Protein AF-A0A2V5N2C4-F1 (afdb_monomer)

Sequence (132 aa):
FPANTHFRVDYWERLLDEPMPTQPAFGLIVTRGHQHDTLVLANWVHRPFVFLGLIGSRRKKRVIFSQFVEDKIATEEQLDKVVCPVGIDIQAVSVPEIAVSIMAQYVQKRAEVVNRSLQKQKLPAQAAVAGR

Solvent-accessible surface area (backbone atoms only — not comparable to full-atom values): 8122 Å² total; per-residue (Å²): 128,64,92,91,64,84,88,86,89,78,56,65,77,60,62,73,63,56,81,77,74,72,81,89,30,75,45,75,48,80,65,100,48,73,69,59,45,53,58,51,44,67,61,52,52,78,50,86,51,78,35,37,31,28,67,61,46,62,69,54,41,52,56,56,51,52,50,29,46,74,70,65,69,44,53,70,76,44,51,69,54,47,37,53,42,46,43,49,95,72,82,58,81,49,72,70,45,43,50,51,22,33,50,54,40,51,52,53,56,53,49,51,52,53,52,51,54,56,50,57,75,67,62,66,92,71,73,77,73,82,77,128

Mean predicted aligned error: 6.51 Å

Secondary structure (DSSP, 8-state):
--TT-----S-HHHHTTSPPPSSS-EEEE--SSHHHHHHHHHHHTTS--SEEEE-S-HHHHHHHHHHHHHTTSS-HHHHTTEESS-S--S---SHHHHHHHHHHHHHHHHHHHHHHHHHHHHS-SSTTSS--

Structure (mmCIF, N/CA/C/O backbone):
data_AF-A0A2V5N2C4-F1
#
_entry.id   AF-A0A2V5N2C4-F1
#
loop_
_atom_site.group_PDB
_atom_site.id
_atom_site.type_symbol
_atom_site.label_atom_id
_atom_site.label_alt_id
_atom_site.label_comp_id
_atom_site.label_asym_id
_atom_site.label_entity_id
_atom_site.label_seq_id
_atom_site.pdbx_PDB_ins_code
_atom_site.Cartn_x
_atom_site.Cartn_y
_atom_site.Cartn_z
_atom_site.occupancy
_atom_site.B_iso_or_equiv
_atom_site.auth_seq_id
_atom_site.auth_comp_id
_atom_site.auth_asym_id
_atom_site.auth_atom_id
_atom_site.pdbx_PDB_model_num
ATOM 1 N N . PHE A 1 1 ? -5.418 -16.788 -10.054 1.00 86.00 1 PHE A N 1
ATOM 2 C CA . PHE A 1 1 ? -5.798 -15.858 -8.971 1.00 86.00 1 PHE A CA 1
ATOM 3 C C . PHE A 1 1 ? -7.051 -16.374 -8.277 1.00 86.00 1 PHE A C 1
ATOM 5 O O . PHE A 1 1 ? -7.822 -17.051 -8.949 1.00 86.00 1 PHE A O 1
ATOM 12 N N . PRO A 1 2 ? -7.242 -16.127 -6.968 1.00 92.25 2 PRO A N 1
ATOM 13 C CA . PRO A 1 2 ? -8.454 -16.527 -6.243 1.00 92.25 2 PRO A CA 1
ATOM 14 C C . PRO A 1 2 ? -9.738 -15.991 -6.895 1.00 92.25 2 PRO A C 1
ATOM 16 O O . PRO A 1 2 ? -9.695 -14.943 -7.536 1.00 92.25 2 PRO A O 1
ATOM 19 N N . ALA A 1 3 ? -10.876 -16.659 -6.677 1.00 91.31 3 ALA A N 1
ATOM 20 C CA . ALA A 1 3 ? -12.154 -16.347 -7.333 1.00 91.31 3 ALA A CA 1
ATOM 21 C C . ALA A 1 3 ? -12.628 -14.886 -7.165 1.00 91.31 3 ALA A C 1
ATOM 23 O O . ALA A 1 3 ? -13.196 -14.322 -8.092 1.00 91.31 3 ALA A O 1
ATOM 24 N N . ASN A 1 4 ? -12.327 -14.243 -6.032 1.00 91.88 4 ASN A N 1
ATOM 25 C CA . ASN A 1 4 ? -12.716 -12.853 -5.742 1.00 91.88 4 ASN A CA 1
ATOM 26 C C . ASN A 1 4 ? -11.653 -11.821 -6.168 1.00 91.88 4 ASN A C 1
ATOM 28 O O . ASN A 1 4 ? -11.554 -10.743 -5.584 1.00 91.88 4 ASN A O 1
ATOM 32 N N . THR A 1 5 ? -10.802 -12.163 -7.140 1.00 94.44 5 THR A N 1
ATOM 33 C CA . THR A 1 5 ? -9.786 -11.243 -7.667 1.00 94.44 5 THR A CA 1
ATOM 34 C C . THR A 1 5 ? -10.332 -10.512 -8.878 1.00 94.44 5 THR A C 1
ATOM 36 O O . THR A 1 5 ? -10.698 -11.135 -9.872 1.00 94.44 5 THR A O 1
ATOM 39 N N . HIS A 1 6 ? -10.317 -9.186 -8.820 1.00 92.38 6 HIS A N 1
ATOM 40 C CA . HIS A 1 6 ? -10.703 -8.339 -9.936 1.00 92.38 6 HIS A CA 1
ATOM 41 C C . HIS A 1 6 ? -9.478 -7.624 -10.498 1.00 92.38 6 HIS A C 1
ATOM 43 O O . HIS A 1 6 ? -8.724 -6.999 -9.756 1.00 92.38 6 HIS A O 1
ATOM 49 N N . PHE A 1 7 ? -9.300 -7.708 -11.814 1.00 93.88 7 PHE A N 1
ATOM 50 C CA . PHE A 1 7 ? -8.288 -6.945 -12.538 1.00 93.88 7 PHE A CA 1
ATOM 51 C C . PHE A 1 7 ? -8.912 -5.696 -13.141 1.00 93.88 7 PHE A C 1
ATOM 53 O O . PHE A 1 7 ? -10.067 -5.715 -13.577 1.00 93.88 7 PHE A O 1
ATOM 60 N N . ARG A 1 8 ? -8.128 -4.623 -13.166 1.00 92.69 8 ARG A N 1
ATOM 61 C CA . ARG A 1 8 ? -8.438 -3.367 -13.841 1.00 92.69 8 ARG A CA 1
A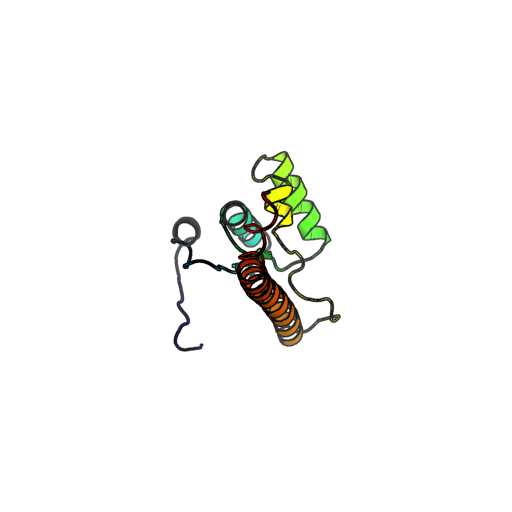TOM 62 C C . ARG A 1 8 ? -7.268 -3.022 -14.739 1.00 92.69 8 ARG A C 1
ATOM 64 O O . ARG A 1 8 ? -6.118 -3.150 -14.322 1.00 92.69 8 ARG A O 1
ATOM 71 N N . VAL A 1 9 ? -7.571 -2.653 -15.974 1.00 94.62 9 VAL A N 1
ATOM 72 C CA . VAL A 1 9 ? -6.579 -2.292 -16.985 1.00 94.62 9 VAL A CA 1
ATOM 73 C C . VAL A 1 9 ? -7.099 -1.045 -17.675 1.00 94.62 9 VAL A C 1
ATOM 75 O O . VAL A 1 9 ? -8.071 -1.119 -18.418 1.00 94.62 9 VAL A O 1
ATOM 78 N N . ASP A 1 10 ? -6.479 0.090 -17.380 1.00 94.44 10 ASP A N 1
ATOM 79 C CA . ASP A 1 10 ? -6.793 1.387 -17.977 1.00 94.44 10 ASP A CA 1
ATOM 80 C C . ASP A 1 10 ? -5.615 2.350 -17.728 1.00 94.44 10 ASP A C 1
ATOM 82 O O . ASP A 1 10 ? -4.578 1.958 -17.180 1.00 94.44 10 ASP A O 1
ATOM 86 N N . TYR A 1 11 ? -5.775 3.607 -18.124 1.00 92.06 11 TYR A N 1
ATOM 87 C CA . TYR A 1 11 ? -4.879 4.705 -17.781 1.00 92.06 11 TYR A CA 1
ATOM 88 C C . TYR A 1 11 ? -4.995 5.097 -16.303 1.00 92.06 11 TYR A C 1
ATOM 90 O O . TYR A 1 11 ? -6.054 4.953 -15.685 1.00 92.06 11 TYR A O 1
ATOM 98 N N . TRP A 1 12 ? -3.906 5.619 -15.731 1.00 89.88 12 TRP A N 1
ATOM 99 C CA . TRP A 1 12 ? -3.836 5.940 -14.305 1.00 89.88 12 TRP A CA 1
ATOM 100 C C . TRP A 1 12 ? -4.895 6.942 -13.864 1.00 89.88 12 TRP A C 1
ATOM 102 O O . TRP A 1 12 ? -5.451 6.769 -12.789 1.00 89.88 12 TRP A O 1
ATOM 112 N N . GLU A 1 13 ? -5.215 7.939 -14.686 1.00 88.81 13 GLU A N 1
ATOM 113 C CA . GLU A 1 13 ? -6.222 8.954 -14.369 1.00 88.81 13 GLU A CA 1
ATOM 114 C C . GLU A 1 13 ? -7.581 8.300 -14.093 1.00 88.81 13 GLU A C 1
ATOM 116 O O . GLU A 1 13 ? -8.248 8.643 -13.126 1.00 88.81 13 GLU A O 1
ATOM 121 N N . ARG A 1 14 ? -7.946 7.274 -14.872 1.00 93.25 14 ARG A N 1
ATOM 122 C CA . ARG A 1 14 ? -9.199 6.529 -14.686 1.00 93.25 14 ARG A CA 1
ATOM 123 C C . ARG A 1 14 ? -9.116 5.515 -13.552 1.00 93.25 14 ARG A C 1
ATOM 125 O O . ARG A 1 14 ? -10.047 5.406 -12.760 1.00 93.25 14 ARG A O 1
ATOM 132 N 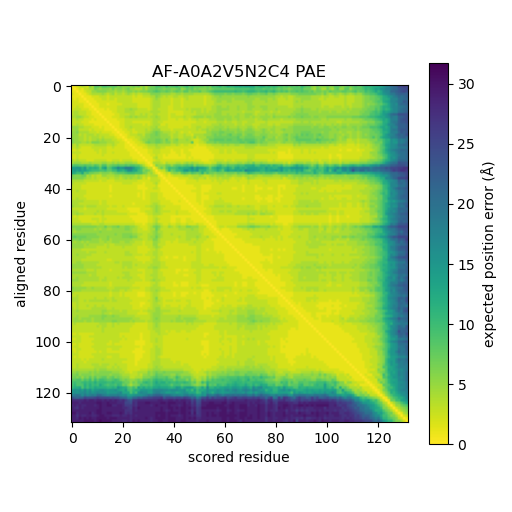N . LEU A 1 15 ? -8.001 4.789 -13.441 1.00 93.50 15 LEU A N 1
ATOM 133 C CA . LEU A 1 15 ? -7.797 3.821 -12.354 1.00 93.50 15 LEU A CA 1
ATOM 134 C C . LEU A 1 15 ? -7.800 4.503 -10.977 1.00 93.50 15 LEU A C 1
ATOM 136 O O . LEU A 1 15 ? -8.263 3.925 -9.994 1.00 93.50 15 LEU A O 1
ATOM 140 N N . LEU A 1 16 ? -7.292 5.734 -10.898 1.00 92.44 16 LEU A N 1
ATOM 141 C CA . LEU A 1 16 ? -7.272 6.549 -9.687 1.00 92.44 16 LEU A CA 1
ATOM 142 C C . LEU A 1 16 ? -8.604 7.239 -9.379 1.00 92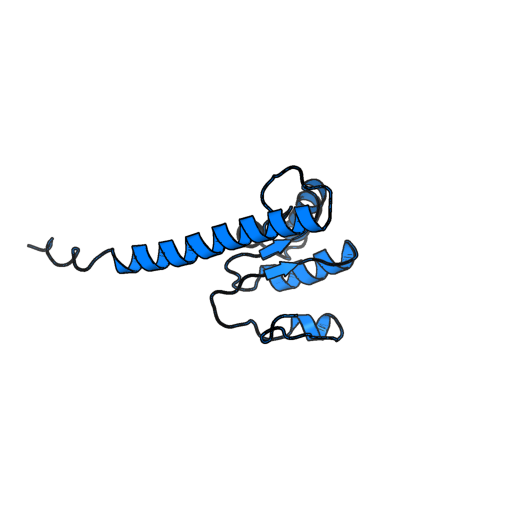.44 16 LEU A C 1
ATOM 144 O O . LEU A 1 16 ? -8.718 7.803 -8.294 1.00 92.44 16 LEU A O 1
ATOM 148 N N . ASP A 1 17 ? -9.602 7.153 -10.254 1.00 91.69 17 ASP A N 1
ATOM 149 C CA . ASP A 1 17 ? -10.972 7.609 -9.991 1.00 91.69 17 ASP A CA 1
ATOM 150 C C . ASP A 1 17 ? -11.895 6.456 -9.566 1.00 91.69 17 ASP A C 1
ATOM 152 O O . ASP A 1 17 ? -13.034 6.684 -9.152 1.00 91.69 17 ASP A O 1
ATOM 156 N N . GLU A 1 18 ? -11.412 5.206 -9.598 1.00 90.50 18 GLU A N 1
ATOM 157 C CA . GLU A 1 18 ? -12.233 4.067 -9.195 1.00 90.50 18 GLU A CA 1
ATOM 158 C C . G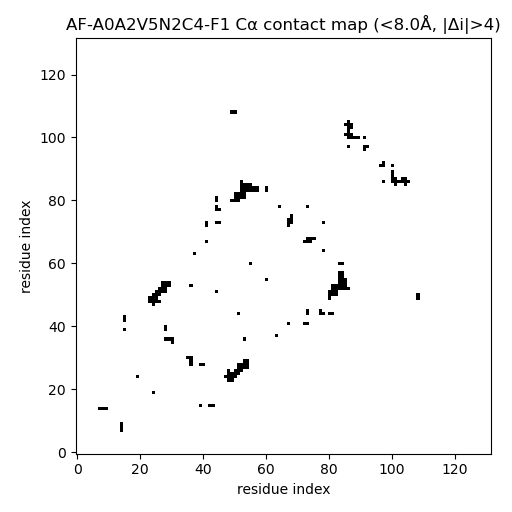LU A 1 18 ? -12.674 4.162 -7.724 1.00 90.50 18 GLU A C 1
ATOM 160 O O . GLU A 1 18 ? -11.874 4.523 -6.834 1.00 90.50 18 GLU A O 1
ATOM 165 N N . PRO A 1 19 ? -13.945 3.798 -7.449 1.00 90.50 19 PRO A N 1
ATOM 166 C CA . PRO A 1 19 ? -14.494 3.835 -6.109 1.00 90.50 19 PRO A CA 1
ATOM 167 C C . PRO A 1 19 ? -13.740 2.874 -5.193 1.00 90.50 19 PRO A C 1
ATOM 169 O O . PRO A 1 19 ? -13.367 1.760 -5.565 1.00 90.50 19 PRO A O 1
ATOM 172 N N . MET A 1 20 ? -13.535 3.312 -3.954 1.00 89.50 20 MET A N 1
ATOM 173 C CA . MET A 1 20 ? -12.908 2.487 -2.931 1.00 89.50 20 MET A CA 1
ATOM 174 C C . MET A 1 20 ? -13.772 1.263 -2.593 1.00 89.50 20 MET A C 1
ATOM 176 O O . MET A 1 20 ? -15.000 1.382 -2.536 1.00 89.50 20 MET A O 1
ATOM 180 N N . PRO A 1 21 ? -13.157 0.105 -2.287 1.00 87.69 21 PRO A N 1
ATOM 181 C CA . PRO A 1 21 ? -13.892 -1.012 -1.712 1.00 87.69 21 PRO A CA 1
ATOM 182 C C . PRO A 1 21 ? -14.495 -0.619 -0.356 1.00 87.69 21 PRO A C 1
ATOM 184 O O . PRO A 1 21 ? -14.025 0.303 0.320 1.00 87.69 21 PRO A O 1
ATOM 187 N N . THR A 1 22 ? -15.530 -1.347 0.063 1.00 91.62 22 THR A N 1
ATOM 188 C CA . THR A 1 22 ? -16.169 -1.152 1.371 1.00 91.62 22 THR A CA 1
ATOM 189 C C . THR A 1 22 ? -15.160 -1.287 2.507 1.00 91.62 22 THR A C 1
ATOM 191 O O . THR A 1 22 ? -14.292 -2.160 2.484 1.00 91.62 22 THR A O 1
ATOM 194 N N . GLN A 1 23 ? -15.301 -0.447 3.530 1.00 92.69 23 GLN A N 1
ATOM 195 C CA . GLN A 1 23 ? -14.441 -0.492 4.709 1.00 92.69 23 GLN A CA 1
ATOM 196 C C . GLN A 1 23 ? -14.648 -1.787 5.518 1.00 92.69 23 GLN A C 1
ATOM 198 O O . GLN A 1 23 ? -15.784 -2.255 5.619 1.00 92.69 23 GLN A O 1
ATOM 203 N N . PRO A 1 24 ? -13.592 -2.343 6.146 1.00 92.69 24 PRO A N 1
ATOM 204 C CA . PRO A 1 24 ? -12.214 -1.839 6.188 1.00 92.69 24 PRO A CA 1
ATOM 205 C C . PRO A 1 24 ? -11.421 -2.098 4.892 1.00 92.69 24 PRO A C 1
ATOM 207 O O . PRO A 1 24 ? -11.358 -3.230 4.418 1.00 92.69 24 PRO A O 1
ATOM 210 N N . ALA A 1 25 ? -10.749 -1.068 4.367 1.00 94.12 25 ALA A N 1
ATOM 211 C CA . ALA A 1 25 ? -9.943 -1.162 3.146 1.00 94.12 25 ALA A CA 1
ATOM 212 C C . ALA A 1 25 ? -8.431 -1.128 3.430 1.00 94.12 25 ALA A C 1
ATOM 214 O O . ALA A 1 25 ? -7.944 -0.278 4.177 1.00 94.12 25 ALA A O 1
ATOM 215 N N . PHE A 1 26 ? -7.677 -2.022 2.787 1.00 94.94 26 PHE A N 1
ATOM 216 C CA . PHE A 1 26 ? -6.214 -2.104 2.860 1.00 94.94 26 PHE A CA 1
ATOM 217 C C . PHE A 1 26 ? -5.643 -1.875 1.461 1.00 94.94 26 PHE A C 1
ATOM 219 O O . PHE A 1 26 ? -6.122 -2.473 0.500 1.00 94.94 26 PHE A O 1
ATOM 226 N N . GLY A 1 27 ? -4.637 -1.013 1.350 1.00 95.25 27 GLY A N 1
ATOM 227 C CA . GLY A 1 27 ? -3.984 -0.659 0.096 1.00 95.25 27 GLY A CA 1
ATOM 228 C C . GLY A 1 27 ? -2.522 -1.089 0.084 1.00 95.25 27 GLY A C 1
ATOM 229 O O . GLY A 1 27 ? -1.842 -1.068 1.111 1.00 95.25 27 GLY A O 1
ATOM 230 N N . LEU A 1 28 ? -2.033 -1.462 -1.094 1.00 96.38 28 LEU A N 1
ATOM 231 C CA . LEU A 1 28 ? -0.630 -1.765 -1.342 1.00 96.38 28 LEU A CA 1
ATOM 232 C C . LEU A 1 28 ? -0.239 -1.198 -2.712 1.00 96.38 28 LEU A C 1
ATOM 234 O O . LEU A 1 28 ? -0.839 -1.557 -3.721 1.00 96.38 28 LEU A O 1
ATOM 238 N N . ILE A 1 29 ? 0.778 -0.342 -2.742 1.00 95.44 29 ILE A N 1
ATOM 239 C CA . ILE A 1 29 ? 1.348 0.238 -3.958 1.00 95.44 29 ILE A CA 1
ATOM 240 C C . ILE A 1 29 ? 2.625 -0.535 -4.297 1.00 95.44 29 ILE A C 1
ATOM 242 O O . ILE A 1 29 ? 3.628 -0.455 -3.579 1.00 95.44 29 ILE A O 1
ATOM 246 N N . VAL A 1 30 ? 2.568 -1.298 -5.392 1.00 92.62 30 VAL A N 1
ATOM 247 C CA . VAL A 1 30 ? 3.712 -2.001 -5.989 1.00 92.62 30 VAL A CA 1
ATOM 248 C C . VAL A 1 30 ? 3.701 -1.757 -7.489 1.00 92.62 30 VAL A C 1
ATOM 250 O O . VAL A 1 30 ? 2.892 -2.339 -8.209 1.00 92.62 30 VAL A O 1
ATOM 253 N N . THR A 1 31 ? 4.609 -0.916 -7.977 1.00 88.50 31 THR A N 1
ATOM 254 C CA . THR A 1 31 ? 4.759 -0.661 -9.414 1.00 88.50 31 THR A CA 1
ATOM 255 C C . THR A 1 31 ? 6.176 -0.983 -9.895 1.00 88.50 31 THR A C 1
ATOM 257 O O . THR A 1 31 ? 7.117 -1.119 -9.110 1.00 88.50 31 THR A O 1
ATOM 260 N N . ARG A 1 32 ? 6.349 -1.121 -11.217 1.00 76.50 32 ARG A N 1
ATOM 261 C CA . ARG A 1 32 ? 7.673 -1.222 -11.851 1.00 76.50 32 ARG A CA 1
ATOM 262 C C . ARG A 1 32 ? 8.247 0.185 -12.079 1.00 76.50 32 ARG A C 1
ATOM 264 O O . ARG A 1 32 ? 8.322 0.632 -13.216 1.00 76.50 32 ARG A O 1
ATOM 271 N N . GLY A 1 33 ? 8.618 0.898 -11.015 1.00 67.62 33 GLY A N 1
ATOM 272 C CA . GLY A 1 33 ? 9.385 2.149 -11.121 1.00 67.62 33 GLY A CA 1
ATOM 273 C C . GLY A 1 33 ? 8.883 3.314 -10.266 1.00 67.62 33 GLY A C 1
ATOM 274 O O . GLY A 1 33 ? 7.728 3.387 -9.870 1.00 67.62 33 GLY A O 1
ATOM 275 N N . HIS A 1 34 ? 9.782 4.261 -9.992 1.00 66.75 34 HIS A N 1
ATOM 276 C CA . HIS A 1 34 ? 9.566 5.334 -9.015 1.00 66.75 34 HIS A CA 1
ATOM 277 C C . HIS A 1 34 ? 8.456 6.330 -9.371 1.00 66.75 34 HIS A C 1
ATOM 279 O O . HIS A 1 34 ? 7.803 6.838 -8.468 1.00 66.75 34 HIS A O 1
ATOM 285 N N . GLN A 1 35 ? 8.243 6.618 -10.656 1.00 76.00 35 GLN A N 1
ATOM 286 C CA . GLN A 1 35 ? 7.296 7.658 -11.073 1.00 76.00 35 GLN A CA 1
ATOM 287 C C . GLN A 1 35 ? 5.842 7.263 -10.787 1.00 76.00 35 GLN A C 1
ATOM 289 O O . GLN A 1 35 ? 5.076 8.068 -10.262 1.00 76.00 35 GLN A O 1
ATOM 294 N N . HIS A 1 36 ? 5.476 6.008 -11.061 1.00 85.00 36 HIS A N 1
ATOM 295 C CA . HIS A 1 36 ? 4.109 5.534 -10.850 1.00 85.00 36 HIS A CA 1
ATOM 296 C C . HIS A 1 36 ? 3.772 5.365 -9.364 1.00 85.00 36 HIS A C 1
ATOM 298 O O . HIS A 1 36 ? 2.661 5.690 -8.962 1.00 85.00 36 HIS A O 1
ATOM 304 N N . ASP A 1 37 ? 4.728 4.934 -8.532 1.00 87.56 37 ASP A N 1
ATOM 305 C CA . ASP A 1 37 ? 4.533 4.869 -7.077 1.00 87.56 37 ASP A CA 1
ATOM 306 C C . ASP A 1 37 ? 4.149 6.238 -6.491 1.00 87.56 37 ASP A C 1
ATOM 308 O O . ASP A 1 37 ? 3.216 6.329 -5.695 1.00 87.56 37 ASP A O 1
ATOM 312 N N . THR A 1 38 ? 4.863 7.299 -6.888 1.00 90.94 38 THR A N 1
ATOM 313 C CA . THR A 1 38 ? 4.602 8.670 -6.427 1.00 90.94 38 THR A CA 1
ATOM 314 C C . THR A 1 38 ? 3.238 9.160 -6.906 1.00 90.94 38 THR A C 1
ATOM 316 O O . THR A 1 38 ? 2.474 9.698 -6.110 1.00 90.94 38 THR A O 1
ATOM 319 N N . LEU A 1 39 ? 2.901 8.923 -8.177 1.00 93.06 39 LEU A N 1
ATOM 320 C CA . LEU A 1 39 ? 1.608 9.300 -8.750 1.00 93.06 39 LEU A CA 1
ATOM 321 C C . LEU A 1 39 ? 0.436 8.636 -8.010 1.00 93.06 39 LEU A C 1
ATOM 323 O O . LEU A 1 39 ? -0.513 9.314 -7.619 1.00 93.06 39 LEU A O 1
ATOM 327 N N . VAL A 1 40 ? 0.517 7.326 -7.758 1.00 94.19 40 VAL A N 1
ATOM 328 C CA . VAL A 1 40 ? -0.537 6.605 -7.031 1.00 94.19 40 VAL A CA 1
ATOM 329 C C . VAL A 1 40 ? -0.610 7.079 -5.584 1.00 94.19 40 VAL A C 1
ATOM 331 O O . VAL A 1 40 ? -1.705 7.306 -5.073 1.00 94.19 40 VAL A O 1
ATOM 334 N N . LEU A 1 41 ? 0.538 7.272 -4.924 1.00 95.25 41 LEU A N 1
ATOM 335 C CA . LEU A 1 41 ? 0.575 7.728 -3.537 1.00 95.25 41 LEU A CA 1
ATOM 336 C C . LEU A 1 41 ? -0.061 9.111 -3.371 1.00 95.25 41 LEU A C 1
ATOM 338 O O . LEU A 1 41 ? -0.834 9.286 -2.435 1.00 95.25 41 LEU A O 1
ATOM 342 N N . ALA A 1 42 ? 0.222 10.058 -4.271 1.00 95.19 42 ALA A N 1
ATOM 343 C CA . ALA A 1 42 ? -0.337 11.412 -4.222 1.00 95.19 42 ALA A CA 1
ATOM 344 C C . ALA A 1 42 ? -1.874 11.404 -4.211 1.00 95.19 42 ALA A C 1
ATOM 346 O O . ALA A 1 42 ? -2.490 12.207 -3.525 1.00 95.19 42 ALA A O 1
ATOM 347 N N . ASN A 1 43 ? -2.505 10.457 -4.909 1.00 94.94 43 ASN A N 1
ATOM 348 C CA . ASN A 1 43 ? -3.958 10.289 -4.869 1.00 94.94 43 ASN A CA 1
ATOM 349 C C . ASN A 1 43 ? -4.417 9.476 -3.643 1.00 94.94 43 ASN A C 1
ATOM 351 O O . ASN A 1 43 ? -5.344 9.860 -2.929 1.00 94.94 43 ASN A O 1
ATOM 355 N N . TRP A 1 44 ? -3.780 8.331 -3.385 1.00 95.75 44 TRP A N 1
ATOM 356 C CA . TRP A 1 44 ? -4.256 7.354 -2.402 1.00 95.75 44 TRP A CA 1
ATOM 357 C C . TRP A 1 44 ? -4.013 7.761 -0.948 1.00 95.75 44 TRP A C 1
ATOM 359 O O . TRP A 1 44 ? -4.722 7.271 -0.069 1.00 95.75 44 TRP A O 1
ATOM 369 N N . VAL A 1 45 ? -3.073 8.670 -0.679 1.00 96.06 45 VAL A N 1
ATOM 370 C CA . VAL A 1 45 ? -2.766 9.167 0.674 1.00 96.06 45 VAL A CA 1
ATOM 371 C C . VAL A 1 45 ? -3.961 9.872 1.339 1.00 96.06 45 VAL A C 1
ATOM 373 O O . VAL A 1 45 ? -4.076 9.888 2.564 1.00 96.0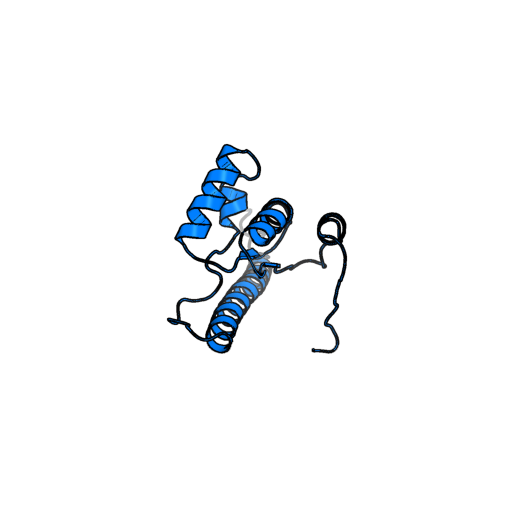6 45 VAL A O 1
ATOM 376 N N . HIS A 1 46 ? -4.901 10.389 0.544 1.00 94.50 46 HIS A N 1
ATOM 377 C CA . HIS A 1 46 ? -6.127 11.034 1.028 1.00 94.50 46 HIS A CA 1
ATOM 378 C C . HIS A 1 46 ? -7.281 10.063 1.279 1.00 94.50 46 HIS A C 1
ATOM 380 O O . HIS A 1 46 ? -8.280 10.420 1.907 1.00 94.50 46 HIS A O 1
ATOM 386 N N . ARG A 1 47 ? -7.175 8.833 0.770 1.00 94.00 47 ARG A N 1
ATOM 387 C CA . ARG A 1 47 ? -8.249 7.845 0.850 1.00 94.00 47 ARG A CA 1
ATOM 388 C C . ARG A 1 47 ? -8.273 7.200 2.242 1.00 94.00 47 ARG A C 1
ATOM 390 O O . ARG A 1 47 ? -7.229 7.048 2.878 1.00 94.00 47 ARG A O 1
ATOM 397 N N . PRO A 1 48 ? -9.447 6.763 2.729 1.00 92.94 48 PRO A N 1
ATOM 398 C CA . PRO A 1 48 ? -9.606 6.238 4.085 1.00 92.94 48 PRO A CA 1
ATOM 399 C C . PRO A 1 48 ? -9.107 4.788 4.220 1.00 92.94 48 PRO A C 1
ATOM 401 O O . PRO A 1 48 ? -9.839 3.910 4.668 1.00 92.94 48 PRO A O 1
ATOM 404 N N . PHE A 1 49 ? -7.876 4.493 3.809 1.00 93.81 49 PHE A N 1
ATOM 405 C CA . PHE A 1 49 ? -7.277 3.183 4.042 1.00 93.81 49 PHE A CA 1
ATOM 406 C C . PHE A 1 49 ? -7.019 2.971 5.538 1.00 93.81 49 PHE A C 1
ATOM 408 O O . PHE A 1 49 ? -6.509 3.849 6.232 1.00 93.81 49 PHE A O 1
ATOM 415 N N . VAL A 1 50 ? -7.303 1.765 6.026 1.00 91.81 50 VAL A N 1
ATOM 416 C CA . VAL A 1 50 ? -6.813 1.295 7.331 1.00 91.81 50 VAL A CA 1
ATOM 417 C C . VAL A 1 50 ? -5.287 1.242 7.339 1.00 91.81 50 VAL A C 1
ATOM 419 O O . VAL A 1 50 ? -4.641 1.481 8.357 1.00 91.81 50 VAL A O 1
ATOM 422 N N . PHE A 1 51 ? -4.728 0.858 6.198 1.00 91.06 51 PHE A N 1
ATOM 423 C CA . PHE A 1 51 ? -3.313 0.641 5.987 1.00 91.06 51 PHE A CA 1
ATOM 424 C C . PHE A 1 51 ? -3.012 0.878 4.514 1.00 91.06 51 PHE A C 1
ATOM 426 O O . PHE A 1 51 ? -3.673 0.282 3.661 1.00 91.06 51 PHE A O 1
ATOM 433 N N . LEU A 1 52 ? -2.013 1.711 4.233 1.00 96.25 52 LEU A N 1
ATOM 434 C CA . LEU A 1 52 ? -1.485 1.915 2.892 1.00 96.25 52 LEU A CA 1
ATOM 435 C C . LEU A 1 52 ? 0.001 1.553 2.884 1.00 96.25 52 LEU A C 1
ATOM 437 O O . LEU A 1 52 ? 0.836 2.270 3.430 1.00 96.25 52 LEU A O 1
ATOM 441 N N . GLY A 1 53 ? 0.328 0.409 2.295 1.00 96.69 53 GLY A N 1
ATOM 442 C CA . GLY A 1 53 ? 1.705 -0.029 2.110 1.00 96.69 53 GLY A CA 1
ATOM 443 C C . GLY A 1 53 ? 2.289 0.514 0.812 1.00 96.69 53 GLY A C 1
ATOM 444 O O . GLY A 1 53 ? 1.627 0.493 -0.220 1.00 96.69 53 GLY A O 1
ATOM 445 N N . LEU A 1 54 ? 3.545 0.941 0.840 1.00 95.69 54 LEU A N 1
ATOM 446 C CA . LEU A 1 54 ? 4.314 1.320 -0.338 1.00 95.69 54 LEU A CA 1
ATOM 447 C C . LEU A 1 54 ? 5.617 0.517 -0.373 1.00 95.69 54 LEU A C 1
ATOM 449 O O . LEU A 1 54 ? 6.414 0.545 0.571 1.00 95.69 54 LEU A O 1
ATOM 453 N N . ILE A 1 55 ? 5.851 -0.198 -1.476 1.00 92.12 55 ILE A N 1
ATOM 454 C CA . ILE A 1 55 ? 7.136 -0.866 -1.703 1.00 92.12 55 ILE A CA 1
ATOM 455 C C . ILE A 1 55 ? 8.248 0.165 -1.873 1.00 92.12 55 ILE A C 1
ATOM 457 O O . ILE A 1 55 ? 8.010 1.236 -2.415 1.00 92.12 55 ILE A O 1
ATOM 461 N N . GLY A 1 56 ? 9.478 -0.135 -1.454 1.00 88.25 56 GLY A N 1
ATOM 462 C CA . GLY A 1 56 ? 10.660 0.700 -1.701 1.00 88.25 56 GLY A CA 1
ATOM 463 C C . GLY A 1 56 ? 11.532 0.916 -0.470 1.00 88.25 56 GLY A C 1
ATOM 464 O O . GLY A 1 56 ? 11.316 0.294 0.556 1.00 88.25 56 GLY A O 1
ATOM 465 N N . SER A 1 57 ? 12.551 1.774 -0.569 1.00 88.19 57 SER A N 1
ATOM 466 C CA . SER A 1 57 ? 13.549 1.956 0.495 1.00 88.19 57 SER A CA 1
ATOM 467 C C . SER A 1 57 ? 13.184 3.063 1.492 1.00 88.19 57 SER A C 1
ATOM 469 O O . SER A 1 57 ? 12.425 3.983 1.185 1.00 88.19 57 SER A O 1
ATOM 471 N N . ARG A 1 58 ? 13.813 3.046 2.677 1.00 90.31 58 ARG A N 1
ATOM 472 C CA . ARG A 1 58 ? 13.724 4.146 3.663 1.00 90.31 58 ARG A CA 1
ATOM 473 C C . ARG A 1 58 ? 14.174 5.489 3.079 1.00 90.31 58 ARG A C 1
ATOM 475 O O . ARG A 1 58 ? 13.583 6.526 3.364 1.00 90.31 58 ARG A O 1
ATOM 482 N N . ARG A 1 59 ? 15.212 5.468 2.232 1.00 89.75 59 ARG A N 1
ATOM 483 C CA . ARG A 1 59 ? 15.672 6.657 1.502 1.00 89.75 59 ARG A CA 1
ATOM 484 C C . ARG A 1 59 ? 14.579 7.181 0.570 1.00 89.75 59 ARG A C 1
ATOM 486 O O . ARG A 1 59 ? 14.335 8.382 0.580 1.00 89.75 59 ARG A O 1
ATOM 493 N N . LYS A 1 60 ? 13.914 6.292 -0.181 1.00 84.75 60 LYS A N 1
ATOM 494 C CA . LYS A 1 60 ? 12.807 6.656 -1.077 1.00 84.75 60 LYS A CA 1
ATOM 495 C C . LYS A 1 60 ? 11.657 7.299 -0.306 1.00 84.75 60 LYS A C 1
ATOM 497 O O . LYS A 1 60 ? 11.205 8.362 -0.711 1.00 84.75 60 LYS A O 1
ATOM 502 N N . LYS A 1 61 ? 11.251 6.695 0.820 1.00 91.38 61 LYS A N 1
ATOM 503 C CA . LYS A 1 61 ? 10.221 7.257 1.708 1.00 91.38 61 LYS A CA 1
ATOM 504 C C . LYS A 1 61 ? 10.532 8.712 2.039 1.00 91.38 61 LYS A C 1
ATOM 506 O O . LYS A 1 61 ? 9.708 9.575 1.782 1.00 91.38 61 LYS A O 1
ATOM 511 N N . ARG A 1 62 ? 11.733 8.978 2.563 1.00 92.38 62 ARG A N 1
ATOM 512 C CA . ARG A 1 62 ? 12.119 10.326 2.993 1.00 92.38 62 ARG A CA 1
ATOM 513 C C . ARG A 1 62 ? 12.001 11.349 1.864 1.00 92.38 62 ARG A C 1
ATOM 515 O O . ARG A 1 62 ? 11.404 12.388 2.079 1.00 92.38 62 ARG A O 1
ATOM 522 N N . VAL A 1 63 ? 12.530 11.042 0.678 1.00 92.88 63 VAL A N 1
ATOM 523 C CA . VAL A 1 63 ? 12.492 11.975 -0.462 1.00 92.88 63 VAL A CA 1
ATOM 524 C C . VAL A 1 63 ? 11.054 12.272 -0.889 1.00 92.88 63 VAL A C 1
ATOM 526 O O . VAL A 1 63 ? 10.689 13.435 -0.995 1.00 92.88 63 VAL A O 1
ATOM 529 N N . ILE A 1 64 ? 10.231 11.237 -1.084 1.00 92.62 64 ILE A N 1
ATOM 530 C CA . ILE A 1 64 ? 8.840 11.415 -1.527 1.00 92.62 64 ILE A CA 1
ATOM 531 C C . ILE A 1 64 ? 8.030 12.186 -0.479 1.00 92.62 64 ILE A C 1
ATOM 533 O O .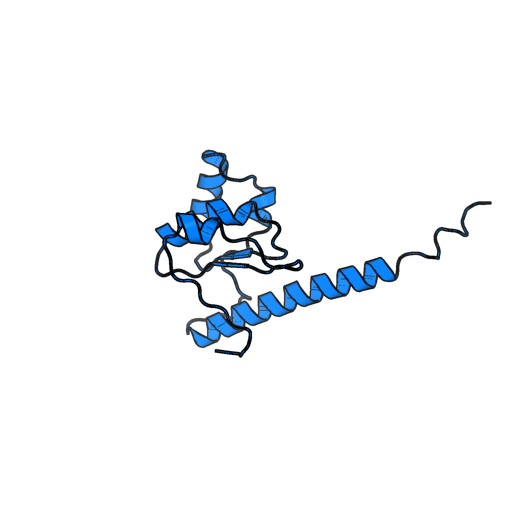 ILE A 1 64 ? 7.272 13.082 -0.824 1.00 92.62 64 ILE A O 1
ATOM 537 N N . PHE A 1 65 ? 8.194 11.851 0.801 1.00 95.12 65 PHE A N 1
ATOM 538 C CA . PHE A 1 65 ? 7.367 12.413 1.867 1.00 95.12 65 PHE A CA 1
ATOM 539 C C . PHE A 1 65 ? 7.720 13.877 2.116 1.00 95.12 65 PHE A C 1
ATOM 541 O O . PHE A 1 65 ? 6.818 14.697 2.233 1.00 95.12 65 PHE A O 1
ATOM 548 N N . SER A 1 66 ? 9.014 14.213 2.130 1.00 95.00 66 SER A N 1
ATOM 549 C CA . SER A 1 66 ? 9.456 15.606 2.219 1.00 95.00 66 SER A CA 1
ATOM 550 C C . SER A 1 66 ? 8.914 16.437 1.056 1.00 95.00 66 SER A C 1
ATOM 552 O O . SER A 1 66 ? 8.351 17.497 1.300 1.00 95.00 66 SER A O 1
ATOM 554 N N . GLN A 1 67 ? 8.989 15.913 -0.174 1.00 95.50 67 GLN A N 1
ATOM 555 C CA . GLN A 1 67 ? 8.442 16.590 -1.353 1.00 95.50 67 GLN A CA 1
ATOM 556 C C . GLN A 1 67 ? 6.927 16.810 -1.234 1.00 95.50 67 GLN A C 1
ATOM 558 O O . GLN A 1 67 ? 6.432 17.881 -1.553 1.00 95.50 67 GLN A O 1
ATOM 563 N N . PHE A 1 68 ? 6.177 15.820 -0.742 1.00 97.06 68 PHE A N 1
ATOM 564 C CA . PHE A 1 68 ? 4.718 15.929 -0.625 1.00 97.06 68 PHE A CA 1
ATOM 565 C C . PHE A 1 68 ? 4.282 16.984 0.386 1.00 97.06 68 PHE A C 1
ATOM 567 O O . PHE A 1 68 ? 3.272 17.649 0.164 1.00 97.06 68 PHE A O 1
ATOM 574 N N . VAL A 1 69 ? 5.027 17.132 1.480 1.00 97.12 69 VAL A N 1
ATOM 575 C CA . VAL A 1 69 ? 4.768 18.182 2.469 1.00 97.12 69 VAL A CA 1
ATOM 576 C C . VAL A 1 69 ? 5.132 19.553 1.894 1.00 97.12 69 VAL A C 1
ATOM 578 O O . VAL A 1 69 ? 4.338 20.486 2.007 1.00 97.12 69 VAL A O 1
ATOM 581 N N . GLU A 1 70 ? 6.288 19.672 1.234 1.00 97.31 70 GLU A N 1
ATOM 582 C CA . GLU A 1 70 ? 6.758 20.919 0.612 1.00 97.31 70 GLU A CA 1
ATOM 583 C C . GLU A 1 70 ? 5.796 21.424 -0.476 1.00 97.31 70 GLU A C 1
ATOM 585 O O . GLU A 1 70 ? 5.385 22.587 -0.458 1.00 97.31 70 GLU A O 1
ATOM 590 N N . ASP A 1 71 ? 5.338 20.523 -1.347 1.00 97.44 71 ASP A N 1
ATOM 591 C CA . ASP A 1 71 ? 4.398 20.817 -2.434 1.00 97.44 71 ASP A CA 1
ATOM 592 C C . ASP A 1 71 ? 2.938 20.918 -1.964 1.00 97.44 71 ASP A C 1
ATOM 594 O O . ASP A 1 71 ? 2.036 21.140 -2.775 1.00 97.44 71 ASP A O 1
ATOM 598 N N . LYS A 1 72 ? 2.678 20.749 -0.659 1.00 96.88 72 LYS A N 1
ATOM 599 C CA . LYS A 1 72 ? 1.331 20.745 -0.058 1.00 96.88 72 LYS A CA 1
ATOM 600 C C . LYS A 1 72 ? 0.397 19.697 -0.674 1.00 96.88 72 LYS A C 1
ATOM 602 O O . LYS A 1 72 ? -0.818 19.886 -0.708 1.00 96.88 72 LYS A O 1
ATOM 607 N N . ILE A 1 73 ? 0.965 18.585 -1.136 1.00 97.19 73 ILE A N 1
ATOM 608 C CA . ILE A 1 73 ? 0.224 17.430 -1.644 1.00 97.19 73 ILE A CA 1
ATOM 609 C C . ILE A 1 73 ? -0.428 16.689 -0.479 1.00 97.19 73 ILE A C 1
ATOM 611 O O . ILE A 1 73 ? -1.589 16.328 -0.586 1.00 97.19 73 ILE A O 1
ATOM 615 N N . ALA A 1 74 ? 0.277 16.476 0.636 1.00 96.94 74 ALA A N 1
ATOM 616 C CA . ALA A 1 74 ? -0.251 15.751 1.794 1.00 96.94 74 ALA A CA 1
ATOM 617 C C . ALA A 1 74 ? 0.282 16.306 3.119 1.00 96.94 74 ALA A C 1
ATOM 619 O O . ALA A 1 74 ? 1.375 16.867 3.173 1.00 96.94 74 ALA A O 1
ATOM 620 N N . THR A 1 75 ? -0.479 16.113 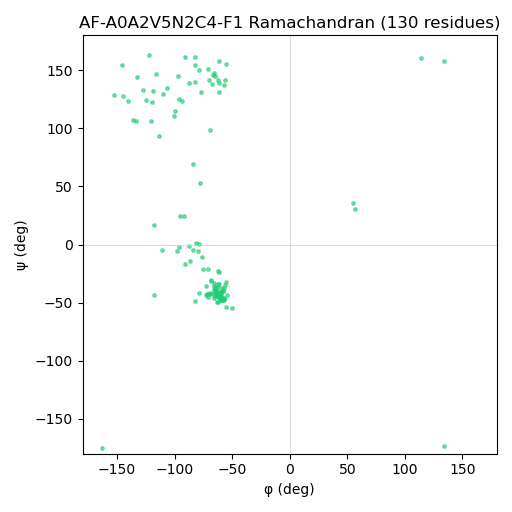4.199 1.00 95.81 75 THR A N 1
ATOM 621 C CA . THR A 1 75 ? -0.023 16.447 5.557 1.00 95.81 75 THR A CA 1
ATOM 622 C C . THR A 1 75 ? 0.841 15.333 6.146 1.00 95.81 75 THR A C 1
ATOM 624 O O . THR A 1 75 ? 0.777 14.178 5.709 1.00 95.81 75 THR A O 1
ATOM 627 N N . GLU A 1 76 ? 1.622 15.654 7.180 1.00 93.94 76 GLU A N 1
ATOM 628 C CA . GLU A 1 76 ? 2.409 14.655 7.913 1.00 93.94 76 GLU A CA 1
ATOM 629 C C . GLU A 1 76 ? 1.512 13.554 8.499 1.00 93.94 76 GLU A C 1
ATOM 631 O O . GLU A 1 76 ? 1.819 12.374 8.360 1.00 93.94 76 GLU A O 1
ATOM 636 N N . GLU A 1 77 ? 0.335 13.898 9.029 1.00 92.12 77 GLU A N 1
ATOM 637 C CA . GLU A 1 77 ? -0.601 12.925 9.611 1.00 92.12 77 GLU A CA 1
ATOM 638 C C . GLU A 1 77 ? -1.224 11.992 8.565 1.00 92.12 77 GLU A C 1
ATOM 640 O O . GLU A 1 77 ? -1.594 10.852 8.868 1.00 92.12 77 GLU A O 1
ATOM 645 N N . GLN A 1 78 ? -1.393 12.467 7.328 1.00 93.94 78 GLN A N 1
ATOM 646 C CA . GLN A 1 78 ? -1.824 11.620 6.217 1.00 93.94 78 GLN A CA 1
ATOM 647 C C . GLN A 1 78 ? -0.698 10.661 5.812 1.00 93.94 78 GLN A C 1
ATOM 649 O O . GLN A 1 78 ? -0.939 9.467 5.621 1.00 93.94 78 GLN A O 1
ATOM 654 N N . LEU A 1 79 ? 0.536 11.162 5.748 1.00 94.38 79 LEU A N 1
ATOM 655 C CA . LEU A 1 79 ? 1.727 10.385 5.413 1.00 94.38 79 LEU A CA 1
ATOM 656 C C . LEU A 1 79 ? 2.105 9.364 6.496 1.00 94.38 79 LEU A C 1
ATOM 658 O O . LEU A 1 79 ? 2.580 8.277 6.165 1.00 94.38 79 LEU A O 1
ATOM 662 N N . ASP A 1 80 ? 1.834 9.638 7.769 1.00 90.31 80 ASP A N 1
ATOM 663 C CA . ASP A 1 80 ? 2.086 8.715 8.884 1.00 90.31 80 ASP A CA 1
ATOM 664 C C . ASP A 1 80 ? 1.279 7.415 8.791 1.00 90.31 80 ASP A C 1
ATOM 666 O O . ASP A 1 80 ? 1.681 6.374 9.320 1.00 90.31 80 ASP A O 1
ATOM 670 N N . LYS A 1 81 ? 0.162 7.431 8.053 1.00 89.62 81 LYS A N 1
ATOM 671 C CA . LYS A 1 81 ? -0.642 6.232 7.763 1.00 89.62 81 LYS A CA 1
ATOM 672 C C . LYS A 1 81 ? -0.012 5.341 6.688 1.00 89.62 81 LYS A C 1
ATOM 674 O O . LYS A 1 81 ? -0.469 4.212 6.485 1.00 89.62 81 LYS A O 1
ATOM 679 N N . VAL A 1 82 ? 1.023 5.828 6.002 1.00 95.12 82 VAL A N 1
ATOM 680 C CA . VAL A 1 82 ? 1.701 5.133 4.908 1.00 95.12 82 VAL A CA 1
ATOM 681 C C . VAL A 1 82 ? 2.939 4.401 5.421 1.00 95.12 82 VAL A C 1
ATOM 683 O O . VAL A 1 82 ? 3.874 4.981 5.986 1.00 95.12 82 VAL A O 1
ATOM 686 N N . VAL A 1 83 ? 2.995 3.100 5.152 1.00 95.31 83 VAL A N 1
ATOM 687 C CA . VAL A 1 83 ? 4.114 2.247 5.558 1.00 95.31 83 VAL A CA 1
ATOM 688 C C . VAL A 1 83 ? 5.070 2.038 4.388 1.00 95.31 83 VAL A C 1
ATOM 690 O O . VAL A 1 83 ? 4.716 1.425 3.385 1.00 95.31 83 VAL A O 1
ATOM 693 N N . CYS A 1 84 ? 6.298 2.542 4.527 1.00 94.50 84 CYS A N 1
ATOM 694 C CA . CYS A 1 84 ? 7.374 2.383 3.549 1.00 94.50 84 CYS A CA 1
ATOM 695 C C . CYS A 1 84 ? 8.737 2.263 4.267 1.00 94.50 84 CYS A C 1
ATOM 697 O O . CYS A 1 84 ? 9.080 3.141 5.064 1.00 94.50 84 CYS A O 1
ATOM 699 N N . PRO A 1 85 ? 9.565 1.243 3.989 1.00 94.12 85 PRO A N 1
ATOM 700 C CA . PRO A 1 85 ? 9.243 0.038 3.225 1.00 94.12 85 PRO A CA 1
ATOM 701 C C . PRO A 1 85 ? 8.055 -0.715 3.833 1.00 94.12 85 PRO A C 1
ATOM 703 O O . PRO A 1 85 ? 7.968 -0.848 5.052 1.00 94.12 85 PRO A O 1
ATOM 706 N N . VAL A 1 86 ? 7.144 -1.187 2.988 1.00 96.62 86 VAL A N 1
ATOM 707 C CA . VAL A 1 86 ? 6.098 -2.127 3.400 1.00 96.62 86 VAL A CA 1
ATOM 708 C C . VAL A 1 86 ? 6.697 -3.504 3.701 1.00 96.62 86 VAL A C 1
ATOM 710 O O . VAL A 1 86 ? 7.597 -3.958 2.997 1.00 96.62 86 VAL A O 1
ATOM 713 N N . GLY A 1 87 ? 6.176 -4.161 4.736 1.00 96.69 87 GLY A N 1
ATOM 714 C CA . GLY A 1 87 ? 6.617 -5.465 5.228 1.00 96.69 87 GLY A CA 1
ATOM 715 C C . GLY A 1 87 ? 7.248 -5.428 6.625 1.00 96.69 87 GLY A C 1
ATOM 716 O O . GLY A 1 87 ? 7.644 -4.375 7.127 1.00 96.69 87 GLY A O 1
ATOM 717 N N . ILE A 1 88 ? 7.302 -6.593 7.277 1.00 96.31 88 ILE A N 1
ATOM 718 C CA . ILE A 1 88 ? 8.072 -6.811 8.512 1.00 96.31 88 ILE A CA 1
ATOM 719 C C . ILE A 1 88 ? 9.533 -7.088 8.149 1.00 96.31 88 ILE A C 1
ATOM 721 O O . ILE A 1 88 ? 9.812 -7.806 7.188 1.00 96.31 88 ILE A O 1
ATOM 725 N N . ASP A 1 89 ? 10.468 -6.543 8.920 1.00 95.19 89 ASP A N 1
ATOM 726 C CA . ASP A 1 89 ? 11.893 -6.776 8.697 1.00 95.19 89 ASP A CA 1
ATOM 727 C C . ASP A 1 89 ? 12.271 -8.229 9.022 1.00 95.19 89 ASP A C 1
ATOM 729 O O . ASP A 1 89 ? 12.432 -8.609 10.180 1.00 95.19 89 ASP A O 1
ATOM 733 N N . ILE A 1 90 ? 12.359 -9.042 7.972 1.00 96.38 90 ILE A N 1
ATOM 734 C CA . ILE A 1 90 ? 12.809 -10.439 8.014 1.00 96.38 90 ILE A CA 1
ATOM 735 C C . ILE A 1 90 ? 14.080 -10.637 7.179 1.00 96.38 90 ILE A C 1
ATOM 737 O O . ILE A 1 90 ? 14.391 -11.761 6.802 1.00 96.38 90 ILE A O 1
ATOM 741 N N . GLN A 1 91 ? 14.779 -9.543 6.840 1.00 95.62 91 GLN A N 1
ATOM 742 C CA . GLN A 1 91 ? 15.928 -9.551 5.924 1.00 95.62 91 GLN A CA 1
ATOM 743 C C . GLN A 1 91 ? 15.607 -10.181 4.553 1.00 95.62 91 GLN A C 1
ATOM 745 O O . GLN A 1 91 ? 16.441 -10.852 3.953 1.00 95.62 91 GLN A O 1
ATOM 750 N N . ALA A 1 92 ? 14.384 -9.961 4.061 1.00 94.56 92 ALA A N 1
ATOM 751 C CA . ALA A 1 92 ? 13.915 -10.495 2.787 1.00 94.56 92 ALA A CA 1
ATOM 752 C C . ALA A 1 92 ? 14.752 -9.981 1.604 1.00 94.56 92 ALA A C 1
ATOM 754 O O . ALA A 1 92 ? 14.937 -8.772 1.444 1.00 94.56 92 ALA A O 1
ATOM 755 N N . VAL A 1 93 ? 15.183 -10.896 0.738 1.00 93.69 93 VAL A N 1
ATOM 756 C CA . VAL A 1 93 ? 15.917 -10.613 -0.504 1.00 93.69 93 VAL A CA 1
ATOM 757 C C . VAL A 1 93 ? 15.117 -11.079 -1.716 1.00 93.69 93 VAL A C 1
ATOM 759 O O . VAL A 1 93 ? 15.023 -10.362 -2.715 1.00 93.69 93 VAL A O 1
ATOM 762 N N . SER A 1 94 ? 14.525 -12.273 -1.645 1.00 96.19 94 SER A N 1
ATOM 763 C CA . SER A 1 94 ? 13.785 -12.848 -2.768 1.00 96.19 94 SER A CA 1
ATOM 764 C C . SER A 1 94 ? 12.353 -12.306 -2.856 1.00 96.19 94 SER A C 1
ATOM 766 O O . SER A 1 94 ? 11.749 -11.904 -1.861 1.00 96.19 94 SER A O 1
ATOM 768 N N . VAL A 1 95 ? 11.762 -12.313 -4.057 1.00 94.69 95 VAL A N 1
ATOM 769 C CA . VAL A 1 95 ? 10.357 -11.899 -4.252 1.00 94.69 95 VAL A CA 1
ATOM 770 C C . VAL A 1 95 ? 9.389 -12.682 -3.343 1.00 94.69 95 VAL A C 1
ATOM 772 O O . VAL A 1 95 ? 8.528 -12.044 -2.733 1.00 94.69 95 VAL A O 1
ATOM 775 N N . PRO A 1 96 ? 9.518 -14.017 -3.182 1.00 97.75 96 PRO A N 1
ATOM 776 C CA . PRO A 1 96 ? 8.706 -14.764 -2.222 1.00 97.75 96 PRO A CA 1
ATOM 777 C C . PRO A 1 96 ? 8.880 -14.301 -0.771 1.00 97.75 96 PRO A C 1
ATOM 779 O O . PRO A 1 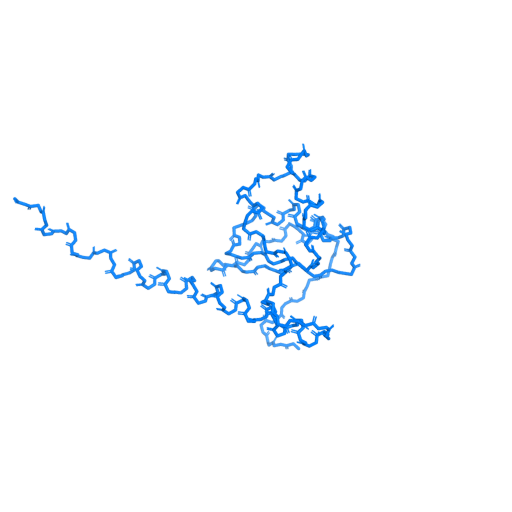96 ? 7.883 -14.140 -0.070 1.00 97.75 96 PRO A O 1
ATOM 782 N N . GLU A 1 97 ? 10.108 -14.036 -0.318 1.00 97.56 97 GLU A N 1
ATOM 783 C CA . GLU A 1 97 ? 10.354 -13.528 1.041 1.00 97.56 97 GLU A CA 1
ATOM 784 C C . GLU A 1 97 ? 9.729 -12.147 1.249 1.00 97.56 97 GLU A C 1
ATOM 786 O O . GLU A 1 97 ? 9.088 -11.901 2.270 1.00 97.56 97 GLU A O 1
ATOM 791 N N . ILE A 1 98 ? 9.850 -11.254 0.263 1.00 95.50 98 ILE A N 1
ATOM 792 C CA . ILE A 1 98 ? 9.223 -9.928 0.304 1.00 95.50 98 ILE A CA 1
ATOM 793 C C . ILE A 1 98 ? 7.700 -10.074 0.397 1.00 95.50 98 ILE A C 1
ATOM 795 O O . ILE A 1 98 ? 7.061 -9.406 1.208 1.00 95.50 98 ILE A O 1
ATOM 799 N N . ALA A 1 99 ? 7.102 -10.985 -0.376 1.00 96.44 99 ALA A N 1
ATOM 800 C CA . ALA A 1 99 ? 5.670 -11.255 -0.296 1.00 96.44 99 ALA A CA 1
ATOM 801 C C . ALA A 1 99 ? 5.259 -11.766 1.097 1.00 96.44 99 ALA A C 1
ATOM 803 O O . ALA A 1 99 ? 4.283 -11.269 1.659 1.00 96.44 99 ALA A O 1
ATOM 804 N N . VAL A 1 100 ? 6.016 -12.697 1.691 1.00 98.06 100 VAL A N 1
ATOM 805 C CA . VAL A 1 100 ? 5.774 -13.189 3.062 1.00 98.06 100 VAL A CA 1
ATOM 806 C C . VAL A 1 100 ? 5.860 -12.049 4.079 1.00 98.06 100 VAL A C 1
ATOM 808 O O . VAL A 1 100 ? 4.964 -11.902 4.910 1.00 98.06 100 VAL A O 1
ATOM 811 N N . SER A 1 101 ? 6.885 -11.202 3.976 1.00 98.06 101 SER A N 1
ATOM 812 C CA . SER A 1 101 ? 7.077 -10.020 4.823 1.00 98.06 101 SER A CA 1
ATOM 813 C C . SER A 1 101 ? 5.881 -9.057 4.769 1.00 98.06 101 SER A C 1
ATOM 815 O O . SER A 1 101 ? 5.376 -8.622 5.811 1.00 98.06 101 SER A O 1
ATOM 817 N N . ILE A 1 102 ? 5.384 -8.754 3.565 1.00 97.25 102 ILE A N 1
ATOM 818 C CA . ILE A 1 102 ? 4.219 -7.884 3.345 1.00 97.25 102 ILE A CA 1
ATOM 819 C C . ILE A 1 102 ? 2.952 -8.521 3.913 1.00 97.25 102 ILE A C 1
ATOM 821 O O . ILE A 1 102 ? 2.191 -7.864 4.627 1.00 97.25 102 ILE A O 1
ATOM 825 N N . MET A 1 103 ? 2.732 -9.808 3.639 1.00 97.25 103 MET A N 1
ATOM 826 C CA . MET A 1 103 ? 1.554 -10.520 4.127 1.00 97.25 103 MET A CA 1
ATOM 827 C C . MET A 1 103 ? 1.534 -10.619 5.653 1.00 97.25 103 MET A C 1
ATOM 829 O O . MET A 1 103 ? 0.470 -10.463 6.253 1.00 97.25 103 MET A O 1
ATOM 833 N N . ALA A 1 104 ? 2.691 -10.795 6.297 1.00 97.94 104 ALA A N 1
ATOM 834 C CA . ALA A 1 104 ? 2.799 -10.775 7.751 1.00 97.94 104 ALA A CA 1
ATOM 835 C C . ALA A 1 104 ? 2.382 -9.410 8.333 1.00 97.94 104 ALA A C 1
ATOM 837 O O . ALA A 1 104 ? 1.590 -9.354 9.279 1.00 97.94 104 ALA A O 1
ATOM 838 N N . GLN A 1 105 ? 2.829 -8.303 7.726 1.00 97.25 105 GLN A N 1
ATOM 839 C CA . GLN A 1 105 ? 2.426 -6.954 8.143 1.00 97.25 105 GLN A CA 1
ATOM 840 C C . GLN A 1 105 ? 0.931 -6.690 7.907 1.00 97.25 105 GLN A C 1
ATOM 842 O O . GLN A 1 105 ? 0.257 -6.114 8.763 1.00 97.25 105 GLN A O 1
ATOM 847 N N . TYR A 1 106 ? 0.385 -7.148 6.779 1.00 96.00 106 TYR A N 1
ATOM 848 C CA . TYR A 1 106 ? -1.050 -7.074 6.506 1.00 96.00 106 TYR A CA 1
ATOM 849 C C . TYR A 1 106 ? -1.871 -7.817 7.571 1.00 96.00 106 TYR A C 1
ATOM 851 O O . TYR A 1 106 ? -2.825 -7.255 8.115 1.00 96.00 106 TYR A O 1
ATOM 859 N N . VAL A 1 107 ? -1.494 -9.057 7.912 1.00 96.56 107 VAL A N 1
ATOM 860 C CA . VAL A 1 107 ? -2.191 -9.857 8.934 1.00 96.56 107 VAL A CA 1
ATOM 861 C C . VAL A 1 107 ? -2.159 -9.153 10.289 1.00 96.56 107 VAL A C 1
ATOM 863 O O . VAL A 1 107 ? -3.205 -9.067 10.936 1.00 96.56 107 VAL A O 1
ATOM 866 N N . GLN A 1 108 ? -1.009 -8.592 10.683 1.00 95.75 108 GLN A N 1
ATOM 867 C CA . GLN A 1 108 ? -0.871 -7.788 11.901 1.00 95.75 108 GLN A CA 1
ATOM 868 C C . GLN A 1 108 ? -1.873 -6.623 11.911 1.00 95.75 108 GLN A C 1
ATOM 870 O O . GLN A 1 108 ? -2.677 -6.506 12.835 1.00 95.75 108 GLN A O 1
ATOM 875 N N . LYS A 1 109 ? -1.895 -5.801 10.855 1.00 94.25 109 LYS A N 1
ATOM 876 C CA . LYS A 1 109 ? -2.775 -4.623 10.771 1.00 94.25 109 LYS A CA 1
ATOM 877 C C . LYS A 1 109 ? -4.254 -4.987 10.736 1.00 94.25 109 LYS A C 1
ATOM 879 O O . LYS A 1 109 ? -5.066 -4.343 11.402 1.00 94.25 109 LYS A O 1
ATOM 884 N N . ARG A 1 110 ? -4.615 -6.053 10.022 1.00 94.56 110 ARG A N 1
ATOM 885 C CA . ARG A 1 110 ? -5.979 -6.590 10.015 1.00 94.56 110 ARG A CA 1
ATOM 886 C C . ARG A 1 110 ? -6.411 -7.048 11.407 1.00 94.56 110 ARG A C 1
ATOM 888 O O . ARG A 1 110 ? -7.515 -6.716 11.834 1.00 94.56 110 ARG A O 1
ATOM 895 N N . ALA A 1 111 ? -5.551 -7.774 12.121 1.00 94.94 111 ALA A N 1
ATOM 896 C CA . ALA A 1 111 ? -5.839 -8.233 13.477 1.00 94.94 111 ALA A CA 1
ATOM 897 C C . ALA A 1 111 ? -6.026 -7.059 14.454 1.00 94.94 111 ALA A C 1
ATOM 899 O O . ALA A 1 111 ? -6.953 -7.088 15.261 1.00 94.94 111 ALA A O 1
ATOM 900 N N . GLU A 1 112 ? -5.224 -5.993 14.349 1.00 93.88 112 GLU A N 1
ATOM 901 C CA . GLU A 1 112 ? -5.409 -4.786 15.167 1.00 93.88 112 GLU A CA 1
ATOM 902 C C . GLU A 1 112 ? -6.788 -4.135 14.957 1.00 93.88 112 GLU A C 1
ATOM 904 O O . GLU A 1 112 ? -7.396 -3.671 15.921 1.00 93.88 112 GLU A O 1
ATOM 909 N N . VAL A 1 113 ? -7.301 -4.086 13.719 1.00 91.19 113 VAL A N 1
ATOM 910 C CA . VAL A 1 113 ? -8.653 -3.561 13.445 1.00 91.19 113 VAL A CA 1
ATOM 911 C C . VAL A 1 113 ? -9.719 -4.414 14.117 1.00 91.19 113 VAL A C 1
ATOM 913 O O . VAL A 1 113 ? -10.574 -3.873 14.815 1.00 91.19 113 VAL A O 1
ATOM 916 N N . VAL A 1 114 ? -9.653 -5.735 13.941 1.00 88.88 114 VAL A N 1
ATOM 917 C CA . VAL A 1 114 ? -10.612 -6.667 14.551 1.00 88.88 114 VAL A CA 1
ATOM 918 C C . VAL A 1 114 ? -10.586 -6.539 16.074 1.00 88.88 114 VAL A C 1
ATOM 920 O O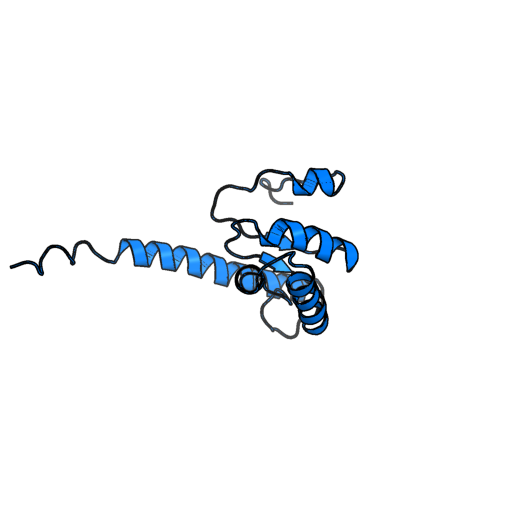 . VAL A 1 114 ? -11.631 -6.358 16.696 1.00 88.88 114 VAL A O 1
ATOM 923 N N . ASN A 1 115 ? -9.396 -6.534 16.676 1.00 91.56 115 ASN A N 1
ATOM 924 C CA . ASN A 1 115 ? -9.233 -6.424 18.124 1.00 91.56 115 ASN A CA 1
ATOM 925 C C . ASN A 1 115 ? -9.734 -5.079 18.666 1.00 91.56 115 ASN A C 1
ATOM 927 O O . ASN A 1 115 ? -10.405 -5.061 19.697 1.00 91.56 115 ASN A O 1
ATOM 931 N N . ARG A 1 116 ? -9.485 -3.962 17.964 1.00 89.06 116 ARG A N 1
ATOM 932 C CA . ARG A 1 116 ? -10.037 -2.645 18.331 1.00 89.06 116 ARG A CA 1
ATOM 933 C C . ARG A 1 116 ? -11.566 -2.637 18.294 1.00 89.06 116 ARG A C 1
ATOM 935 O O . ARG A 1 116 ? -12.181 -2.090 19.206 1.00 89.06 116 ARG A O 1
ATOM 942 N N . SER A 1 117 ? -12.186 -3.253 17.287 1.00 85.06 117 SER A N 1
ATOM 943 C CA . SER A 1 117 ? -13.649 -3.372 17.205 1.00 85.06 117 SER A CA 1
ATOM 944 C C . SER A 1 117 ? -14.221 -4.206 18.354 1.00 85.06 117 SER A C 1
ATOM 946 O O . SER A 1 117 ? -15.192 -3.792 18.983 1.00 85.06 117 SER A O 1
ATOM 948 N N . LEU A 1 118 ? -13.579 -5.330 18.692 1.00 82.50 118 LEU A N 1
ATOM 949 C CA . LEU A 1 118 ? -13.978 -6.177 19.822 1.00 82.50 118 LEU A CA 1
ATOM 950 C C . LEU A 1 118 ? -13.810 -5.471 21.178 1.00 82.50 118 LEU A C 1
ATOM 952 O O . LEU A 1 118 ? -14.643 -5.636 22.063 1.00 82.50 118 LEU A O 1
ATOM 956 N N . GLN A 1 119 ? -12.757 -4.668 21.355 1.00 83.94 119 GLN A N 1
ATOM 957 C CA . GLN A 1 119 ? -12.545 -3.875 22.574 1.00 83.94 119 GLN A CA 1
ATOM 958 C C . GLN A 1 119 ? -13.572 -2.745 22.714 1.00 83.94 119 GLN A C 1
ATOM 960 O O . GLN A 1 119 ? -14.118 -2.559 23.799 1.00 83.94 119 GLN A O 1
ATOM 965 N N . LYS A 1 120 ? -13.893 -2.038 21.621 1.00 74.81 120 LYS A N 1
ATOM 966 C CA . LYS A 1 120 ? -14.956 -1.016 21.600 1.00 74.81 120 LYS A CA 1
ATOM 967 C C . LYS A 1 120 ? -16.332 -1.597 21.927 1.00 74.81 120 LYS A C 1
ATOM 969 O O . LYS A 1 120 ? -17.120 -0.934 22.582 1.00 74.81 120 LYS A O 1
ATOM 974 N N . GLN A 1 121 ? -16.607 -2.838 21.525 1.00 71.56 121 GLN A N 1
ATOM 975 C CA . GLN A 1 121 ? -17.832 -3.542 21.922 1.00 71.56 121 GLN A CA 1
ATOM 976 C C . GLN A 1 121 ? -17.839 -3.954 23.407 1.00 71.56 121 GLN A C 1
ATOM 978 O O . GLN A 1 121 ? -18.910 -4.169 23.967 1.00 71.56 121 GLN A O 1
ATOM 983 N N . LYS A 1 122 ? -16.672 -4.052 24.062 1.00 70.81 122 LYS A N 1
ATOM 984 C CA . LYS A 1 122 ? -16.539 -4.443 25.477 1.00 70.81 122 LYS A CA 1
ATOM 985 C C . LYS A 1 122 ? -16.552 -3.269 26.478 1.00 70.81 122 LYS A C 1
ATOM 987 O O . LYS A 1 122 ? -16.790 -3.523 27.655 1.00 70.81 122 LYS A O 1
ATOM 992 N N . LEU A 1 123 ? -16.345 -2.011 26.065 1.00 52.81 123 LEU A N 1
ATOM 993 C CA . LEU A 1 123 ? -16.408 -0.814 26.933 1.00 52.81 123 LEU A CA 1
ATOM 994 C C . LEU A 1 123 ? -17.496 0.184 26.456 1.00 52.81 123 LEU A C 1
ATOM 996 O O . LEU A 1 123 ? -17.313 0.737 25.375 1.00 52.81 123 LEU A O 1
ATOM 1000 N N . PRO A 1 124 ? -18.510 0.596 27.257 1.00 56.97 124 PRO A N 1
ATOM 1001 C CA . PRO A 1 124 ? -19.163 -0.083 28.381 1.00 56.97 124 PRO A CA 1
ATOM 1002 C C . PRO A 1 124 ? -20.724 -0.051 28.331 1.00 56.97 124 PRO A C 1
ATOM 1004 O O . PRO A 1 124 ? -21.338 0.979 28.068 1.00 56.97 124 PRO A O 1
ATOM 1007 N N . ALA A 1 125 ? -21.364 -1.141 28.785 1.00 55.31 125 ALA A N 1
ATOM 1008 C CA . ALA A 1 125 ? -22.647 -1.098 29.518 1.00 55.31 125 ALA A CA 1
ATOM 1009 C C . ALA A 1 125 ? -22.444 -0.779 31.025 1.00 55.31 125 ALA A C 1
ATOM 1011 O O . ALA A 1 125 ? -23.391 -0.712 31.798 1.00 55.31 125 ALA A O 1
ATOM 1012 N N . GLN A 1 126 ? -21.193 -0.572 31.456 1.00 53.03 126 GLN A N 1
ATOM 1013 C CA . GLN A 1 126 ? -20.779 -0.307 32.843 1.00 53.03 126 GLN A CA 1
ATOM 1014 C C . GLN A 1 126 ? -20.598 1.184 33.202 1.00 53.03 126 GLN A C 1
ATOM 1016 O O . GLN A 1 126 ? -20.356 1.489 34.363 1.00 53.03 126 GLN A O 1
ATOM 1021 N N . ALA A 1 127 ? -20.767 2.133 32.270 1.00 51.19 127 ALA A N 1
ATOM 1022 C CA . ALA A 1 127 ? -20.744 3.569 32.604 1.00 51.19 127 ALA A CA 1
ATOM 1023 C C . ALA A 1 127 ? -22.100 4.109 33.109 1.00 51.19 127 ALA A C 1
ATOM 1025 O O . ALA A 1 127 ? -22.181 5.259 33.525 1.00 51.19 127 ALA A O 1
ATOM 1026 N N . ALA A 1 128 ? -23.160 3.292 33.109 1.00 52.44 128 ALA A N 1
ATOM 1027 C CA . ALA A 1 128 ? -24.506 3.716 33.508 1.00 52.44 128 ALA A CA 1
ATOM 1028 C C . ALA A 1 128 ? -24.799 3.590 35.019 1.00 52.44 128 ALA A C 1
ATOM 1030 O O . ALA A 1 128 ? -25.896 3.937 35.445 1.00 52.44 128 ALA A O 1
ATOM 1031 N N . VAL A 1 129 ? -23.854 3.105 35.840 1.00 53.75 129 VAL A N 1
ATOM 1032 C CA . VAL A 1 129 ? -24.084 2.866 37.286 1.00 53.75 129 VAL A CA 1
ATOM 1033 C C . VAL A 1 129 ? -23.302 3.827 38.197 1.00 53.75 129 VAL A C 1
ATOM 1035 O O . VAL A 1 129 ? -23.540 3.856 39.397 1.00 53.75 129 VAL A O 1
ATOM 1038 N N . ALA A 1 130 ? -22.435 4.692 37.662 1.00 49.84 130 ALA A N 1
ATOM 1039 C CA . ALA A 1 130 ? -21.679 5.663 38.468 1.00 49.84 130 ALA A CA 1
ATOM 1040 C C . ALA A 1 130 ? -22.336 7.058 38.539 1.00 49.84 130 ALA A C 1
ATOM 1042 O O . ALA A 1 130 ? -21.655 8.060 38.735 1.00 49.84 130 ALA A O 1
ATOM 1043 N N . GLY A 1 131 ? -23.656 7.128 38.353 1.00 54.50 131 GLY A N 1
ATOM 1044 C CA . GLY A 1 131 ? -24.453 8.315 38.643 1.00 54.50 131 GLY A CA 1
ATOM 1045 C C . GLY A 1 131 ? -25.408 8.025 39.792 1.00 54.50 131 GLY A C 1
ATOM 1046 O O . GLY A 1 131 ? -26.496 7.512 39.536 1.00 54.50 131 GLY A O 1
ATOM 1047 N N . ARG A 1 132 ? -24.990 8.329 41.024 1.00 45.91 132 ARG A N 1
ATOM 1048 C CA . ARG A 1 132 ? -25.827 8.701 42.176 1.00 45.91 132 ARG A CA 1
ATOM 1049 C C . ARG A 1 132 ? -24.951 9.281 43.276 1.00 45.91 132 ARG A C 1
ATOM 1051 O O . ARG A 1 132 ? -23.902 8.665 43.557 1.00 45.91 132 ARG A O 1
#

Radius of gyration: 18.17 Å; Cα contacts (8 Å, |Δi|>4): 110; chains: 1; bounding box: 42×37×60 Å

Nearest PDB structures (foldseek):
  2we7-assembly1_A-3  TM=8.507E-01  e=1.541E-04  Mycolicibacterium smegmatis MC2 155
  2we8-assembly2_B-3  TM=8.623E-01  e=2.405E-04  Mycolicibacterium smegmatis MC2 155
  2we8-assembly1_A-2  TM=8.537E-01  e=2.731E-04  Mycolicibacterium smegmatis MC2 155
  2we7-assembly2_B-2  TM=8.379E-01  e=2.405E-04  Mycolicibacterium smegmatis MC2 155

Foldseek 3Di:
DDPPDDDDDDDPVVVLPDDADDPQAEEEDDDPDDPVLLVSCLSCLPPPHLAHAYADAPVSLVVSVVVCVVVVSDDPVSSVRYDPNAFDPPVDDDPVSSVVRNVVSVVVSVVVVVVVVVVVVPPDVPVPPPDD

pLDDT: mean 89.14, std 11.97, range [45.91, 98.06]